Protein AF-A0A5B8EIZ4-F1 (afdb_monomer_lite)

Radius of gyration: 18.66 Å; chains: 1; bounding box: 33×49×36 Å

pLDDT: mean 88.68, std 10.31, range [52.47, 98.06]

Foldseek 3Di:
DVCVVVVHDPVVVVVVQVVCVVVQQKDWDDDVPDPDTDIDGDPVNVVVCVVVVVVVVVVVVVVLVVVPDVVSVVVVVVVVVVVVVVVVVVVVVVVD

Structure (mmCIF, N/CA/C/O backbone):
data_AF-A0A5B8EIZ4-F1
#
_entry.id   AF-A0A5B8EIZ4-F1
#
loop_
_atom_site.group_PDB
_atom_site.id
_atom_site.type_symbol
_atom_site.label_atom_id
_atom_site.label_alt_id
_atom_site.label_comp_id
_atom_site.label_asym_id
_atom_site.label_entity_id
_atom_site.label_seq_id
_atom_site.pdbx_PDB_ins_code
_atom_site.Cartn_x
_atom_site.Cartn_y
_atom_site.Cartn_z
_atom_site.occupancy
_atom_site.B_iso_or_equiv
_atom_site.auth_seq_id
_atom_site.auth_comp_id
_atom_site.auth_asym_id
_atom_site.auth_atom_id
_atom_site.pdbx_PDB_model_num
ATOM 1 N N . MET A 1 1 ? 8.530 -10.032 -9.959 1.00 60.09 1 MET A N 1
ATOM 2 C CA . MET A 1 1 ? 9.197 -10.747 -8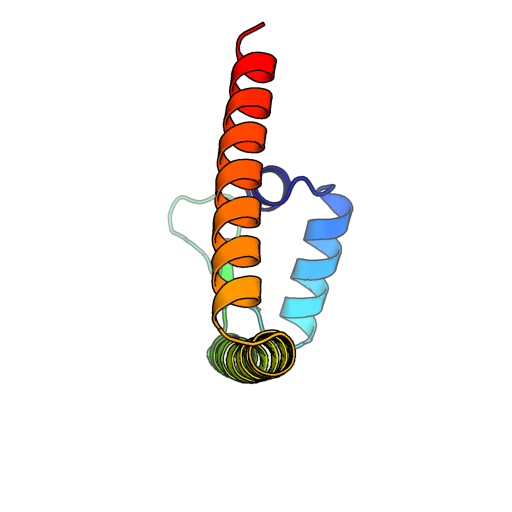.830 1.00 60.09 1 MET A CA 1
ATOM 3 C C . MET A 1 1 ? 9.057 -9.824 -7.646 1.00 60.09 1 MET A C 1
ATOM 5 O O . MET A 1 1 ? 9.439 -8.682 -7.814 1.00 60.09 1 MET A O 1
ATOM 9 N N . LEU 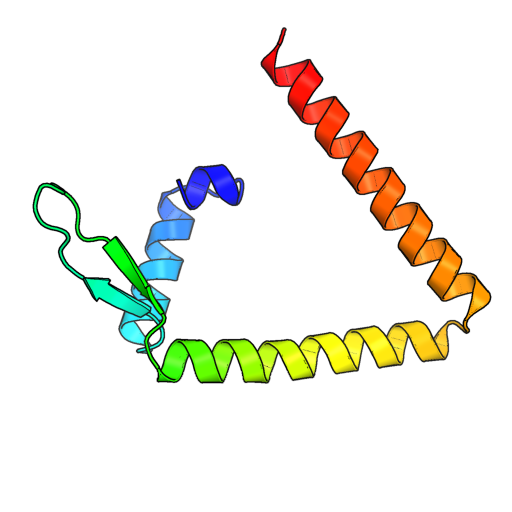A 1 2 ? 8.580 -10.276 -6.481 1.00 61.59 2 LEU A N 1
ATOM 10 C CA . LEU A 1 2 ? 8.132 -9.384 -5.392 1.00 61.59 2 LEU A CA 1
ATOM 11 C C . LEU A 1 2 ? 9.098 -8.227 -5.041 1.00 61.59 2 LEU A C 1
ATOM 13 O O . LEU A 1 2 ? 8.650 -7.147 -4.702 1.00 61.59 2 LEU A O 1
ATOM 17 N N . ALA A 1 3 ? 10.414 -8.432 -5.151 1.00 66.56 3 ALA A N 1
ATOM 18 C CA . ALA A 1 3 ? 11.419 -7.377 -4.977 1.00 66.56 3 ALA A CA 1
ATOM 19 C C . ALA A 1 3 ? 11.437 -6.329 -6.103 1.00 66.56 3 ALA A C 1
ATOM 21 O O . ALA A 1 3 ? 11.478 -5.141 -5.819 1.00 66.56 3 ALA A O 1
ATOM 22 N N . ALA A 1 4 ? 11.343 -6.758 -7.362 1.00 64.12 4 ALA A N 1
ATOM 23 C CA . ALA A 1 4 ? 11.210 -5.860 -8.507 1.00 64.12 4 ALA A CA 1
ATOM 24 C C . ALA A 1 4 ? 9.850 -5.140 -8.514 1.00 64.12 4 ALA A C 1
ATOM 26 O O . ALA A 1 4 ? 9.782 -3.967 -8.848 1.00 64.12 4 ALA A O 1
ATOM 27 N N . ASP A 1 5 ? 8.783 -5.826 -8.093 1.00 64.81 5 ASP A N 1
ATOM 28 C CA . ASP A 1 5 ? 7.420 -5.275 -8.105 1.00 64.81 5 ASP A CA 1
ATOM 29 C C . ASP A 1 5 ? 7.205 -4.237 -6.981 1.00 64.81 5 ASP A C 1
ATOM 31 O O . ASP A 1 5 ? 6.274 -3.440 -7.042 1.00 64.81 5 ASP A O 1
ATOM 35 N N . LEU A 1 6 ? 8.057 -4.253 -5.949 1.00 70.81 6 LEU A N 1
ATOM 36 C CA . LEU A 1 6 ? 8.026 -3.320 -4.819 1.00 70.81 6 LEU A CA 1
ATOM 37 C C . LEU A 1 6 ? 9.182 -2.305 -4.839 1.00 70.81 6 LEU A C 1
ATOM 39 O O . LEU A 1 6 ? 9.289 -1.525 -3.899 1.00 70.81 6 LEU A O 1
ATOM 43 N N . ASP A 1 7 ? 10.049 -2.340 -5.858 1.00 69.06 7 ASP A N 1
ATOM 44 C CA . ASP A 1 7 ? 11.311 -1.579 -5.923 1.00 69.06 7 ASP A CA 1
ATOM 45 C C . ASP A 1 7 ? 12.149 -1.686 -4.628 1.00 69.06 7 ASP A C 1
ATOM 47 O O . ASP A 1 7 ? 12.690 -0.720 -4.093 1.00 69.06 7 ASP A O 1
ATOM 51 N N . LEU A 1 8 ? 12.212 -2.898 -4.064 1.00 77.62 8 LEU A N 1
ATOM 52 C CA . LEU A 1 8 ? 12.929 -3.187 -2.823 1.00 77.62 8 LEU A CA 1
ATOM 53 C C . LEU A 1 8 ? 14.113 -4.110 -3.076 1.00 77.62 8 LEU A C 1
ATOM 55 O O . LEU A 1 8 ? 14.053 -5.044 -3.876 1.00 77.62 8 LEU A O 1
ATOM 59 N N . GLU A 1 9 ? 15.167 -3.940 -2.278 1.00 82.62 9 GLU A N 1
ATOM 60 C CA . GLU A 1 9 ? 16.256 -4.908 -2.256 1.00 82.62 9 GLU A CA 1
ATOM 61 C C . GLU A 1 9 ? 15.753 -6.313 -1.898 1.00 82.62 9 GLU A C 1
ATOM 63 O O . GLU A 1 9 ? 15.000 -6.519 -0.937 1.00 82.62 9 GLU A O 1
ATOM 68 N N . GLN A 1 10 ? 16.261 -7.316 -2.616 1.00 79.94 10 GLN A N 1
ATOM 69 C CA . GLN A 1 10 ? 15.914 -8.719 -2.388 1.00 79.94 10 GLN A CA 1
ATOM 70 C C . GLN A 1 10 ? 16.236 -9.181 -0.954 1.00 79.94 10 GLN A C 1
ATOM 72 O O . GLN A 1 10 ? 15.515 -10.003 -0.388 1.00 79.94 10 GLN A O 1
ATOM 77 N N . SER A 1 11 ? 17.278 -8.615 -0.336 1.00 83.19 11 SER A N 1
ATOM 78 C CA . SER A 1 11 ? 17.649 -8.843 1.068 1.00 83.19 11 SER A CA 1
ATOM 79 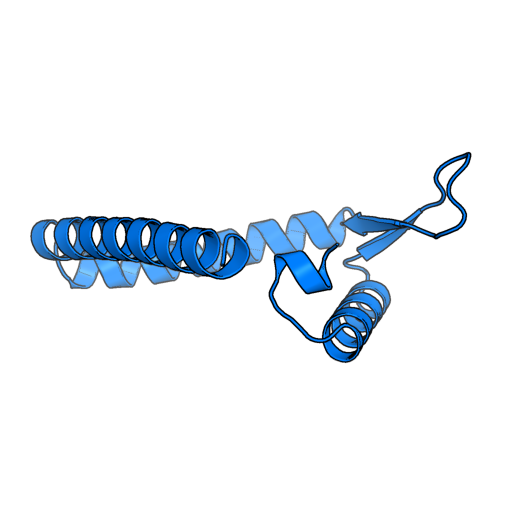C C . SER A 1 11 ? 16.527 -8.417 2.032 1.00 83.19 11 SER A C 1
ATOM 81 O O . SER A 1 11 ? 16.185 -9.137 2.973 1.00 83.19 11 SER A O 1
ATOM 83 N N . THR A 1 12 ? 15.900 -7.272 1.762 1.00 85.50 12 THR A N 1
ATOM 84 C CA . THR A 1 12 ? 14.793 -6.711 2.537 1.00 85.50 12 THR A CA 1
ATOM 85 C C . THR A 1 12 ? 13.523 -7.513 2.328 1.00 85.50 12 THR A C 1
ATOM 87 O O . THR A 1 12 ? 12.893 -7.900 3.312 1.00 85.50 12 THR A O 1
ATOM 90 N N . VAL A 1 13 ? 13.203 -7.869 1.083 1.00 85.12 13 VAL A N 1
ATOM 91 C CA . VAL A 1 13 ? 12.057 -8.738 0.792 1.00 85.12 13 VAL A CA 1
ATOM 92 C C . VAL A 1 13 ? 12.187 -10.088 1.493 1.00 85.12 13 VAL A C 1
ATOM 94 O O . VAL A 1 13 ? 11.252 -10.518 2.166 1.00 85.12 13 VAL A O 1
ATOM 97 N N . ASN A 1 14 ? 13.353 -10.733 1.430 1.00 85.38 14 ASN A N 1
ATOM 98 C CA . ASN A 1 14 ? 13.571 -12.020 2.091 1.00 85.38 14 ASN A CA 1
ATOM 99 C C . ASN A 1 14 ? 13.432 -11.932 3.616 1.00 85.38 14 ASN A C 1
ATOM 101 O O . ASN A 1 14 ? 12.859 -12.836 4.228 1.00 85.38 14 ASN A O 1
ATOM 105 N N . ARG A 1 15 ? 13.913 -10.849 4.244 1.00 88.75 15 ARG A N 1
ATOM 106 C CA . ARG A 1 15 ? 13.710 -10.618 5.685 1.00 88.75 15 ARG A CA 1
ATOM 107 C C . ARG A 1 15 ? 12.227 -10.493 6.028 1.00 88.75 15 ARG A C 1
ATOM 109 O O . ARG A 1 15 ? 11.776 -11.166 6.951 1.00 88.75 15 ARG A O 1
ATOM 116 N N . GLN A 1 16 ? 11.474 -9.701 5.266 1.00 90.62 16 GLN A N 1
ATOM 117 C CA . GLN A 1 16 ? 10.042 -9.491 5.507 1.00 90.62 16 GLN A CA 1
ATOM 118 C C . GLN A 1 16 ? 9.225 -10.766 5.272 1.00 90.62 16 GLN A C 1
ATOM 120 O O . GLN A 1 16 ? 8.387 -11.125 6.096 1.00 90.62 16 GLN A O 1
ATOM 125 N N . VAL A 1 17 ? 9.516 -11.511 4.203 1.00 90.62 17 VAL A N 1
ATOM 126 C CA . VAL A 1 17 ? 8.848 -12.786 3.908 1.00 90.62 17 VAL A CA 1
ATOM 127 C C . VAL A 1 17 ? 9.127 -13.814 5.002 1.00 90.62 17 VAL A C 1
ATOM 129 O O . VAL A 1 17 ? 8.200 -14.461 5.482 1.00 90.62 17 VAL A O 1
ATOM 132 N N . ASN A 1 18 ? 10.379 -13.955 5.444 1.00 90.69 18 ASN A N 1
ATOM 133 C CA . ASN A 1 18 ? 10.711 -14.894 6.515 1.00 90.69 18 ASN A CA 1
ATOM 134 C C . ASN A 1 18 ? 10.068 -14.501 7.850 1.00 90.69 18 ASN A C 1
ATOM 136 O O . ASN A 1 18 ? 9.563 -15.378 8.549 1.00 90.69 18 ASN A O 1
ATOM 140 N N . ALA A 1 19 ? 10.030 -13.207 8.183 1.00 93.00 19 ALA A N 1
ATOM 141 C CA . ALA A 1 19 ? 9.332 -12.722 9.370 1.00 93.00 19 ALA A CA 1
ATOM 142 C C . ALA A 1 19 ? 7.823 -13.015 9.300 1.00 93.00 19 ALA A C 1
ATOM 144 O O . ALA A 1 19 ? 7.249 -13.523 10.261 1.00 93.00 19 ALA A O 1
ATOM 145 N N . ALA A 1 20 ? 7.191 -12.778 8.148 1.00 92.25 20 ALA A N 1
ATOM 146 C CA . ALA A 1 20 ? 5.771 -13.049 7.941 1.00 92.25 20 ALA A CA 1
ATOM 147 C C . ALA A 1 20 ? 5.434 -14.551 7.980 1.00 92.25 20 ALA A C 1
ATOM 149 O O . ALA A 1 20 ? 4.371 -14.925 8.478 1.00 92.25 20 ALA A O 1
ATOM 150 N N . ILE A 1 21 ? 6.340 -15.420 7.515 1.00 94.12 21 ILE A N 1
ATOM 151 C CA . ILE A 1 21 ? 6.226 -16.876 7.697 1.00 94.12 21 ILE A CA 1
ATOM 152 C C . ILE A 1 21 ? 6.353 -17.238 9.182 1.00 94.12 21 ILE A C 1
ATOM 154 O O . ILE A 1 21 ? 5.521 -17.978 9.699 1.00 94.12 21 ILE A O 1
ATOM 158 N N . GLY A 1 22 ? 7.353 -16.695 9.887 1.00 92.94 22 GLY A N 1
ATOM 159 C CA . GLY A 1 22 ? 7.552 -16.935 11.322 1.00 92.94 22 GLY A CA 1
ATOM 160 C C . GLY A 1 22 ? 6.371 -16.480 12.187 1.00 92.94 22 GLY A C 1
ATOM 161 O O . GLY A 1 22 ? 6.060 -17.118 13.187 1.00 92.94 22 GLY A O 1
ATOM 162 N N . ALA A 1 23 ? 5.670 -15.425 11.769 1.00 93.38 23 ALA A N 1
ATOM 163 C CA . ALA A 1 23 ? 4.453 -14.930 12.412 1.00 93.38 23 ALA A CA 1
ATOM 164 C C . ALA A 1 23 ? 3.168 -15.687 12.001 1.00 93.38 23 ALA A C 1
ATOM 166 O O . ALA A 1 23 ? 2.085 -15.387 12.509 1.00 93.38 23 ALA A O 1
ATOM 167 N N . GLY A 1 24 ? 3.263 -16.654 11.081 1.00 94.12 24 GLY A N 1
ATOM 168 C CA . GLY A 1 24 ? 2.135 -17.466 10.615 1.00 94.12 24 GLY A CA 1
ATOM 169 C C . GLY A 1 24 ? 1.198 -16.764 9.627 1.00 94.12 24 GLY A C 1
ATOM 170 O O . GLY A 1 24 ? 0.083 -17.239 9.407 1.00 94.12 24 GLY A O 1
ATOM 171 N N . TYR A 1 25 ? 1.611 -15.644 9.029 1.00 94.44 25 TYR A N 1
ATOM 172 C CA . TYR A 1 25 ? 0.816 -14.910 8.037 1.00 94.44 25 TYR A CA 1
ATOM 173 C C . TYR A 1 25 ? 1.024 -15.418 6.609 1.00 94.44 25 TYR A C 1
ATOM 175 O O . TYR A 1 25 ? 0.121 -15.329 5.779 1.00 94.44 25 TYR A O 1
ATOM 183 N N . LEU A 1 26 ? 2.197 -15.977 6.323 1.00 95.81 26 LEU A N 1
ATOM 184 C CA . LEU A 1 26 ? 2.506 -16.614 5.048 1.00 95.81 26 LEU A CA 1
ATOM 185 C C . LEU A 1 26 ? 2.852 -18.084 5.260 1.00 95.81 26 LEU A C 1
ATOM 187 O O . LEU A 1 26 ? 3.432 -18.462 6.275 1.00 95.81 26 LEU A O 1
ATOM 191 N N . GLU A 1 27 ? 2.569 -18.897 4.253 1.00 93.75 27 GLU A N 1
ATOM 192 C CA . GLU A 1 27 ? 2.997 -20.289 4.188 1.00 93.75 27 GLU A CA 1
ATOM 193 C C . GLU A 1 27 ? 3.679 -20.589 2.853 1.00 93.75 27 GLU A C 1
ATOM 195 O O . GLU A 1 27 ? 3.369 -19.991 1.817 1.00 93.75 27 GLU A O 1
ATOM 200 N N . ARG A 1 28 ? 4.644 -21.512 2.891 1.00 91.69 28 ARG A N 1
ATOM 201 C CA . ARG A 1 28 ? 5.316 -22.008 1.689 1.00 91.69 28 ARG A CA 1
ATOM 202 C C . ARG A 1 28 ? 4.508 -23.151 1.098 1.00 91.69 28 ARG A C 1
ATOM 204 O O . ARG A 1 28 ? 4.082 -24.036 1.833 1.00 91.69 28 ARG A O 1
ATOM 211 N N . PHE A 1 29 ? 4.364 -23.164 -0.218 1.00 88.25 29 PHE A N 1
ATOM 212 C CA . PHE A 1 29 ? 3.733 -24.258 -0.941 1.00 88.25 29 PHE A CA 1
ATOM 213 C C . PHE A 1 29 ? 4.573 -24.661 -2.151 1.00 88.25 29 PHE A C 1
ATOM 215 O O . PHE A 1 29 ? 5.314 -23.859 -2.728 1.00 88.25 29 PHE A O 1
ATOM 222 N N . GLU A 1 30 ? 4.481 -25.938 -2.501 1.00 85.38 30 GLU A N 1
ATOM 223 C CA . GLU A 1 30 ? 5.177 -26.511 -3.646 1.00 85.38 30 GLU A CA 1
ATOM 224 C C . GLU A 1 30 ? 4.247 -26.492 -4.858 1.00 85.38 30 GLU A C 1
ATOM 226 O O . GLU A 1 30 ? 3.059 -26.801 -4.757 1.00 85.38 30 GLU A O 1
ATOM 231 N N . VAL A 1 31 ? 4.795 -26.100 -6.006 1.00 80.56 31 VAL A N 1
ATOM 232 C CA . VAL A 1 31 ? 4.101 -26.162 -7.293 1.00 80.56 31 VAL A CA 1
ATOM 233 C C . VAL A 1 31 ? 4.812 -27.211 -8.137 1.00 80.56 31 VAL A C 1
ATOM 235 O O . VAL A 1 31 ? 6.021 -27.072 -8.346 1.00 80.56 31 VAL A O 1
ATOM 238 N N . PRO A 1 32 ? 4.110 -28.252 -8.624 1.00 79.25 32 PRO A N 1
ATOM 239 C CA . PRO A 1 32 ? 4.710 -29.242 -9.509 1.00 79.25 32 PRO A CA 1
ATOM 240 C C . PRO A 1 32 ? 5.396 -28.566 -10.704 1.00 79.25 32 PRO A C 1
ATOM 242 O O . PRO A 1 32 ? 4.788 -27.749 -11.390 1.00 79.25 32 PRO A O 1
ATOM 245 N N . GLY A 1 33 ? 6.674 -28.879 -10.928 1.00 80.81 33 GLY A N 1
ATOM 246 C CA . GLY A 1 33 ? 7.486 -28.271 -11.990 1.00 80.81 33 GLY A CA 1
ATOM 247 C C . GLY A 1 33 ? 8.187 -26.956 -11.618 1.00 80.81 33 GLY A C 1
ATOM 248 O O . GLY A 1 33 ? 8.978 -26.458 -12.413 1.00 80.81 33 GLY A O 1
ATOM 249 N N . SER A 1 34 ? 7.963 -26.407 -10.419 1.00 74.81 34 SER A N 1
ATOM 250 C CA . SER A 1 34 ? 8.722 -25.260 -9.909 1.00 74.81 34 SER A CA 1
ATOM 251 C C . SER A 1 34 ? 9.918 -25.720 -9.079 1.00 74.81 34 SER A C 1
ATOM 253 O O . SER A 1 34 ? 9.770 -26.478 -8.123 1.00 74.81 34 SER A O 1
ATOM 255 N N . VAL A 1 35 ? 11.104 -25.198 -9.397 1.00 67.06 35 VAL A N 1
ATOM 256 C CA . VAL A 1 35 ? 12.338 -25.436 -8.621 1.00 67.06 35 VAL A CA 1
ATOM 257 C C . VAL A 1 35 ? 12.316 -24.680 -7.281 1.00 67.06 35 VAL A C 1
ATOM 259 O O . VAL A 1 35 ? 13.040 -25.028 -6.353 1.00 67.06 35 VAL A O 1
ATOM 262 N N . SER A 1 36 ? 11.469 -23.652 -7.151 1.00 71.44 36 SER A N 1
ATOM 263 C CA . SER A 1 36 ? 11.378 -22.810 -5.954 1.00 71.44 36 SER A CA 1
ATOM 264 C C . SER A 1 36 ? 10.051 -22.990 -5.215 1.00 71.44 36 SER A C 1
ATOM 266 O O . SER A 1 36 ? 8.989 -23.099 -5.837 1.00 71.44 36 SER A O 1
ATOM 268 N N . ARG A 1 37 ? 10.112 -22.961 -3.876 1.00 74.88 37 ARG A N 1
ATOM 269 C CA . ARG A 1 37 ? 8.930 -22.905 -3.004 1.00 74.88 37 ARG A CA 1
ATOM 270 C C . ARG A 1 37 ? 8.293 -21.525 -3.105 1.00 74.88 37 ARG A C 1
ATOM 272 O O . ARG A 1 37 ? 8.927 -20.524 -2.771 1.00 74.88 37 ARG A O 1
ATOM 279 N N . LEU A 1 38 ? 7.035 -21.483 -3.526 1.00 85.12 38 LEU A N 1
ATOM 280 C CA . LEU A 1 38 ? 6.258 -20.250 -3.582 1.00 85.12 38 LEU A CA 1
ATOM 281 C C . LEU A 1 38 ? 5.660 -19.937 -2.209 1.00 85.12 38 LEU A C 1
ATOM 283 O O . LEU A 1 38 ? 5.560 -20.810 -1.347 1.00 85.12 38 LEU A O 1
ATOM 287 N N . VAL A 1 39 ? 5.273 -18.680 -1.998 1.00 90.19 39 VAL A N 1
ATOM 288 C CA . VAL A 1 39 ? 4.618 -18.223 -0.765 1.00 90.19 39 VAL A CA 1
ATOM 289 C C . VAL A 1 39 ? 3.192 -17.784 -1.054 1.00 90.19 39 VAL A C 1
ATOM 291 O O . VAL A 1 39 ? 2.926 -17.168 -2.085 1.00 90.19 39 VAL A O 1
ATOM 294 N N . ARG A 1 40 ? 2.272 -18.095 -0.143 1.00 91.06 40 ARG A N 1
ATOM 295 C CA . ARG A 1 40 ? 0.885 -17.619 -0.182 1.00 91.06 40 ARG A CA 1
ATOM 296 C C . ARG A 1 40 ? 0.432 -17.157 1.204 1.00 91.06 40 ARG A C 1
ATOM 298 O O . ARG A 1 40 ? 0.995 -17.624 2.196 1.00 91.06 40 ARG A O 1
ATOM 305 N N . PRO A 1 41 ? -0.574 -16.272 1.299 1.00 93.81 41 PRO A N 1
ATOM 306 C CA . PRO A 1 41 ? -1.198 -15.951 2.576 1.00 93.81 41 PRO A CA 1
ATOM 307 C C . PRO A 1 41 ? -1.810 -17.196 3.216 1.00 93.81 41 PRO A C 1
ATOM 309 O O . PRO A 1 41 ? -2.505 -17.958 2.539 1.00 93.81 41 PRO A O 1
ATOM 312 N N . SER A 1 42 ? -1.590 -17.372 4.517 1.00 95.69 42 SER A N 1
ATOM 313 C CA . SER A 1 42 ? -2.374 -18.309 5.324 1.00 95.69 42 SER A CA 1
ATOM 314 C C . SER A 1 42 ? -3.787 -17.749 5.557 1.00 95.69 42 SER A C 1
ATOM 316 O O . SER A 1 42 ? -4.050 -16.574 5.283 1.00 95.69 42 SER A O 1
ATOM 318 N N . ALA A 1 43 ? -4.702 -18.556 6.104 1.00 94.31 43 ALA A N 1
ATOM 319 C CA . ALA A 1 43 ? -6.025 -18.066 6.513 1.00 94.31 43 ALA A CA 1
ATOM 320 C C . ALA A 1 43 ? -5.908 -16.901 7.516 1.00 94.31 43 ALA A C 1
ATOM 322 O O . ALA A 1 43 ? -6.455 -15.825 7.290 1.00 94.31 43 ALA A O 1
ATOM 323 N N . ARG A 1 44 ? -5.068 -17.073 8.547 1.00 94.25 44 ARG A N 1
ATOM 324 C CA . ARG A 1 44 ? -4.751 -16.029 9.531 1.00 94.25 44 ARG A CA 1
ATOM 325 C C . ARG A 1 44 ? -4.135 -14.787 8.883 1.00 94.25 44 ARG A C 1
ATOM 327 O O . ARG A 1 44 ? -4.459 -13.670 9.269 1.00 94.25 44 ARG A O 1
ATOM 334 N N . GLY A 1 45 ? -3.230 -14.969 7.922 1.00 94.75 45 GLY A N 1
ATOM 335 C CA . GLY A 1 45 ? -2.613 -13.862 7.191 1.00 94.75 45 GLY A CA 1
ATOM 336 C C . GLY A 1 45 ? -3.621 -13.055 6.386 1.00 94.75 45 GLY A C 1
ATOM 337 O O . GLY A 1 45 ? -3.549 -11.829 6.374 1.00 94.75 45 GLY A O 1
ATOM 338 N N . ARG A 1 46 ? -4.586 -13.731 5.759 1.00 94.69 46 ARG A N 1
ATOM 339 C CA . ARG A 1 46 ? -5.676 -13.083 5.026 1.00 94.69 46 ARG A CA 1
ATOM 340 C C . ARG A 1 46 ? -6.587 -12.286 5.957 1.00 94.69 46 ARG A C 1
ATOM 342 O O . ARG A 1 46 ? -6.816 -11.111 5.700 1.00 94.69 46 ARG A O 1
ATOM 349 N N . GLU A 1 47 ? -7.019 -12.887 7.063 1.00 94.38 47 GLU A N 1
ATOM 350 C CA . GLU A 1 47 ? -7.849 -12.215 8.070 1.00 94.38 47 GLU A CA 1
ATOM 351 C C . GLU A 1 47 ? -7.154 -10.982 8.662 1.00 94.38 47 GLU A C 1
ATOM 353 O O . GLU A 1 47 ? -7.758 -9.913 8.754 1.00 94.38 47 GLU A O 1
ATOM 358 N N . ALA A 1 48 ? -5.872 -11.106 9.022 1.00 92.88 48 ALA A N 1
ATOM 359 C CA . ALA A 1 48 ? -5.078 -9.994 9.539 1.00 92.88 48 ALA A CA 1
ATOM 360 C C . ALA A 1 48 ? -4.927 -8.871 8.500 1.00 92.88 48 ALA A C 1
ATOM 362 O O . ALA A 1 48 ? -5.134 -7.702 8.820 1.00 92.88 48 ALA A O 1
ATOM 363 N N . TYR A 1 49 ? -4.633 -9.217 7.243 1.00 91.88 49 TYR A N 1
ATOM 364 C CA . TYR A 1 49 ? -4.516 -8.240 6.161 1.00 91.88 49 TYR A CA 1
ATOM 365 C C . TYR A 1 49 ? -5.823 -7.467 5.935 1.00 91.88 49 TYR A C 1
ATOM 367 O O . TYR A 1 49 ? -5.808 -6.240 5.831 1.00 91.88 49 TYR A O 1
ATOM 375 N N . GLU A 1 50 ? -6.959 -8.164 5.900 1.00 93.38 50 GLU A N 1
ATOM 376 C CA . GLU A 1 50 ? -8.279 -7.550 5.731 1.00 93.38 50 GLU A CA 1
ATOM 377 C C . GLU A 1 50 ? -8.679 -6.691 6.937 1.00 93.38 50 GLU A C 1
ATOM 379 O O . GLU A 1 50 ? -9.276 -5.623 6.782 1.00 93.38 50 GLU A O 1
ATOM 384 N N . HIS A 1 51 ? -8.354 -7.136 8.152 1.00 92.50 51 HIS A N 1
ATOM 385 C CA . HIS A 1 51 ? -8.596 -6.370 9.370 1.00 92.50 51 HIS A CA 1
ATOM 386 C C . HIS A 1 51 ? -7.802 -5.060 9.380 1.00 92.50 51 HIS A C 1
ATOM 388 O O . HIS A 1 51 ? -8.394 -3.984 9.491 1.00 92.50 51 HIS A O 1
ATOM 394 N N . ASP A 1 52 ? -6.487 -5.131 9.176 1.00 92.50 52 ASP A N 1
ATOM 395 C CA . ASP A 1 52 ? -5.634 -3.945 9.161 1.00 92.50 52 ASP A CA 1
ATOM 396 C C . ASP A 1 52 ? -5.960 -3.024 7.978 1.00 92.50 52 ASP A C 1
ATOM 398 O O . ASP A 1 52 ? -5.855 -1.800 8.080 1.00 92.50 52 ASP A O 1
ATOM 402 N N . GLY A 1 53 ? -6.364 -3.605 6.842 1.00 90.50 53 GLY A N 1
ATOM 403 C CA . GLY A 1 53 ? -6.839 -2.873 5.673 1.00 90.50 53 GLY A CA 1
ATOM 404 C C . GLY A 1 53 ? -8.049 -2.001 6.001 1.00 90.50 53 GLY A C 1
ATOM 405 O O . GLY A 1 53 ? -8.057 -0.819 5.659 1.00 90.50 53 GLY A O 1
ATOM 406 N N . ARG A 1 54 ? -9.028 -2.539 6.739 1.00 94.44 54 ARG A N 1
ATOM 407 C CA . ARG A 1 54 ? -10.198 -1.773 7.203 1.00 94.44 54 ARG A CA 1
ATOM 408 C C . ARG A 1 54 ? -9.816 -0.643 8.154 1.00 94.44 54 ARG A C 1
ATOM 410 O O . ARG A 1 54 ? -10.348 0.454 8.015 1.00 94.44 54 ARG A O 1
ATOM 417 N N . ILE A 1 55 ? -8.881 -0.880 9.076 1.00 94.81 55 ILE A N 1
ATOM 418 C CA . ILE A 1 55 ? -8.398 0.161 9.998 1.00 94.81 55 ILE A CA 1
ATOM 419 C C . ILE A 1 55 ? -7.734 1.298 9.216 1.00 94.81 55 ILE A C 1
ATOM 421 O O . ILE A 1 55 ? -8.087 2.461 9.402 1.00 94.81 55 ILE A O 1
ATOM 425 N N . ARG A 1 56 ? -6.812 0.976 8.300 1.00 94.12 56 ARG A N 1
ATOM 426 C CA . ARG A 1 56 ? -6.145 1.984 7.460 1.00 94.12 56 ARG A CA 1
ATOM 427 C C . ARG A 1 56 ? -7.132 2.762 6.599 1.00 94.12 56 ARG A C 1
ATOM 429 O O . ARG A 1 56 ? -7.052 3.986 6.564 1.00 94.12 56 ARG A O 1
ATOM 436 N N . ALA A 1 57 ? -8.066 2.074 5.945 1.00 92.94 57 ALA A N 1
ATOM 437 C CA . ALA A 1 57 ? -9.099 2.719 5.141 1.00 92.94 57 ALA A CA 1
ATOM 438 C C . ALA A 1 57 ? -9.948 3.680 5.985 1.00 92.94 57 ALA A C 1
ATOM 440 O O . ALA A 1 57 ? -10.181 4.808 5.565 1.00 92.94 57 ALA A O 1
ATOM 441 N N . SER A 1 58 ? -10.338 3.270 7.196 1.00 96.00 58 SER A N 1
ATOM 442 C CA . SER A 1 58 ? -11.086 4.126 8.119 1.00 96.00 58 SER A CA 1
ATOM 443 C C . SER A 1 58 ? -10.305 5.381 8.504 1.00 96.00 58 SER A C 1
ATOM 445 O O . SER A 1 58 ? -10.879 6.461 8.502 1.00 96.00 58 SER A O 1
ATOM 447 N N . LEU A 1 59 ? -9.010 5.260 8.813 1.00 96.19 59 LEU A N 1
ATOM 448 C CA . LEU A 1 59 ? -8.174 6.408 9.181 1.00 96.19 59 LEU A CA 1
ATOM 449 C C . LEU A 1 59 ? -7.998 7.388 8.016 1.00 96.19 59 LEU A C 1
ATOM 451 O O . LEU A 1 59 ? -8.098 8.597 8.211 1.00 96.19 59 LEU A O 1
ATOM 455 N N . ILE A 1 60 ? -7.766 6.869 6.806 1.00 95.75 60 ILE A N 1
ATOM 456 C CA . ILE A 1 60 ? -7.675 7.691 5.593 1.00 95.75 60 ILE A CA 1
ATOM 457 C C . ILE A 1 60 ? -9.005 8.406 5.351 1.00 95.75 60 ILE A C 1
ATOM 459 O O . ILE A 1 60 ? -9.003 9.605 5.096 1.00 95.75 60 ILE A O 1
ATOM 463 N N . GLN A 1 61 ? -10.132 7.700 5.479 1.00 95.31 61 GLN A N 1
ATOM 464 C CA . GLN A 1 61 ? -11.450 8.301 5.305 1.00 95.31 61 GLN A CA 1
ATOM 465 C C . GLN A 1 61 ? -11.688 9.427 6.314 1.00 95.31 61 GLN A C 1
ATOM 467 O O . GLN A 1 61 ? -12.079 10.512 5.910 1.00 95.31 61 GLN A O 1
ATOM 472 N N . THR A 1 62 ? -11.370 9.221 7.596 1.00 97.69 62 THR A N 1
ATOM 473 C CA . THR A 1 62 ? -11.487 10.271 8.619 1.00 97.69 62 THR A CA 1
ATOM 474 C C . THR A 1 62 ? -10.662 11.511 8.272 1.00 97.69 62 THR A C 1
ATOM 476 O O . THR A 1 62 ? -11.163 12.626 8.393 1.00 97.69 62 THR A O 1
ATOM 479 N N . ALA A 1 63 ? -9.426 11.336 7.796 1.00 97.19 63 ALA A N 1
ATOM 480 C CA . ALA A 1 63 ? -8.590 12.460 7.377 1.00 97.19 63 ALA A CA 1
ATOM 481 C C . ALA A 1 63 ? -9.173 13.204 6.159 1.00 97.19 63 ALA A C 1
ATOM 483 O O . ALA A 1 63 ? -9.149 14.432 6.111 1.00 97.19 63 ALA A O 1
ATOM 484 N N . LEU A 1 64 ? -9.723 12.472 5.185 1.00 96.94 64 LEU A N 1
ATOM 485 C CA . LEU A 1 64 ? -10.393 13.066 4.025 1.00 96.94 64 LEU A CA 1
ATOM 486 C C . LEU A 1 64 ? -11.689 13.790 4.422 1.00 96.94 64 LEU A C 1
ATOM 488 O O . LEU A 1 64 ? -12.002 14.840 3.862 1.00 96.94 64 LEU A O 1
ATOM 492 N N . ASP A 1 65 ? -12.434 13.270 5.392 1.00 97.38 65 ASP A N 1
ATOM 493 C CA . ASP A 1 65 ? -13.658 13.909 5.872 1.00 97.38 65 ASP A CA 1
ATOM 494 C C . ASP A 1 65 ? -13.344 15.245 6.568 1.00 97.38 65 ASP A C 1
ATOM 496 O O . ASP A 1 65 ? -14.037 16.236 6.335 1.00 97.38 65 ASP A O 1
ATOM 500 N N . GLU A 1 66 ? -12.259 15.312 7.350 1.00 98.06 66 GLU A N 1
ATOM 501 C CA . GLU A 1 66 ? -11.790 16.543 8.007 1.00 98.06 66 GLU A CA 1
ATOM 502 C C . GLU A 1 66 ? -11.413 17.647 7.002 1.00 98.06 66 GLU A C 1
ATOM 504 O O . GLU A 1 66 ? -11.636 18.832 7.251 1.00 98.06 66 GLU A O 1
ATOM 509 N N . MET A 1 67 ? -10.884 17.270 5.836 1.00 97.56 67 MET A N 1
ATOM 510 C CA . MET A 1 67 ? -10.524 18.211 4.770 1.00 97.56 67 MET A CA 1
ATOM 511 C C . MET A 1 67 ? -11.735 18.799 4.028 1.00 97.56 67 MET A C 1
ATOM 513 O O . MET A 1 67 ? -11.597 19.834 3.366 1.00 97.56 67 MET A O 1
ATOM 517 N N . GLY A 1 68 ? -12.896 18.150 4.120 1.00 97.75 68 GLY A N 1
ATOM 518 C CA . GLY A 1 68 ? -14.09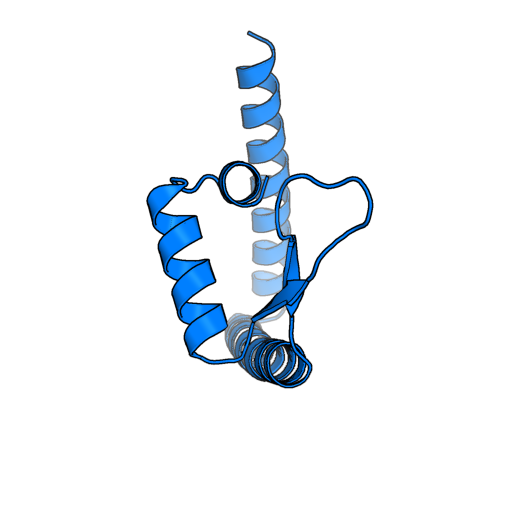5 18.487 3.361 1.00 97.75 68 GLY A CA 1
ATOM 519 C C . GLY A 1 68 ? -14.096 17.932 1.925 1.00 97.75 68 GLY A C 1
ATOM 520 O O . GLY A 1 68 ? -13.041 17.652 1.342 1.00 97.75 68 GLY A O 1
ATOM 521 N N . PRO A 1 69 ? -15.288 17.764 1.325 1.00 94.75 69 PRO A N 1
ATOM 522 C CA . PRO A 1 69 ? -15.467 16.978 0.106 1.00 94.75 69 PRO A CA 1
ATOM 523 C C . PRO A 1 69 ? -14.746 17.555 -1.120 1.00 94.75 69 PRO A C 1
ATOM 525 O O . PRO A 1 69 ? -14.181 16.792 -1.902 1.00 94.75 69 PRO A O 1
ATOM 528 N N . GLU A 1 70 ? -14.697 18.879 -1.289 1.00 97.44 70 GLU A N 1
ATOM 529 C CA . GLU A 1 70 ? -14.052 19.513 -2.444 1.00 97.44 70 GLU A CA 1
ATOM 530 C C . GLU A 1 70 ? -12.530 19.341 -2.411 1.00 97.44 70 GLU A C 1
ATOM 532 O O . GLU A 1 70 ? -11.913 18.971 -3.413 1.00 97.44 70 GLU A O 1
ATOM 537 N N . ARG A 1 71 ? -11.912 19.581 -1.248 1.00 97.56 71 ARG A N 1
ATOM 538 C CA . ARG A 1 71 ? -10.458 19.440 -1.080 1.00 97.56 71 ARG A CA 1
ATOM 539 C C . ARG A 1 71 ? -10.023 17.986 -1.189 1.00 97.56 71 ARG A C 1
ATOM 541 O O . ARG A 1 71 ? -8.989 17.712 -1.795 1.00 97.56 71 ARG A O 1
ATOM 548 N N . SER A 1 72 ? -10.815 17.066 -0.650 1.00 97.50 72 SER A N 1
ATOM 549 C CA . SER A 1 72 ? -10.558 15.630 -0.744 1.00 97.50 72 SER A CA 1
ATOM 550 C C . SER A 1 72 ? -10.682 15.109 -2.171 1.00 97.50 72 SER A C 1
ATOM 552 O O . SER A 1 72 ? -9.807 14.372 -2.625 1.00 97.50 72 SER A O 1
ATOM 554 N N . ALA A 1 73 ? -11.698 15.543 -2.922 1.00 97.19 73 ALA A N 1
ATOM 555 C CA . ALA A 1 73 ? -11.818 15.209 -4.339 1.00 97.19 73 ALA A CA 1
ATOM 556 C C . ALA A 1 73 ? -10.621 15.730 -5.154 1.00 97.19 73 ALA A C 1
ATOM 558 O O . ALA A 1 73 ? -10.072 14.990 -5.972 1.00 97.19 73 ALA A O 1
ATOM 559 N N . GLY A 1 74 ? -10.185 16.967 -4.889 1.00 97.94 74 GLY A N 1
ATOM 560 C CA . GLY A 1 74 ? -8.994 17.553 -5.509 1.00 97.94 74 GLY A CA 1
ATOM 561 C C . GLY A 1 74 ? -7.726 16.748 -5.223 1.00 97.94 74 GLY A C 1
ATOM 562 O O . GLY A 1 74 ? -7.044 16.331 -6.154 1.00 97.94 74 GLY A O 1
ATOM 563 N N . LEU A 1 75 ? -7.460 16.429 -3.952 1.00 97.38 75 LEU A N 1
ATOM 564 C CA . LEU A 1 75 ? -6.294 15.630 -3.562 1.00 97.38 75 LEU A CA 1
ATOM 565 C C . LEU A 1 75 ? -6.276 14.252 -4.244 1.00 97.38 75 LEU A C 1
ATOM 567 O O . LEU A 1 75 ? -5.232 13.809 -4.717 1.00 97.38 75 LEU A O 1
ATOM 571 N N . ILE A 1 76 ? -7.421 13.567 -4.308 1.00 96.38 76 ILE A N 1
ATOM 572 C CA . ILE A 1 76 ? -7.523 12.255 -4.965 1.00 96.38 76 ILE A CA 1
ATOM 573 C C . ILE A 1 76 ? -7.224 12.371 -6.466 1.00 96.38 76 ILE A C 1
ATOM 575 O O . ILE A 1 76 ? -6.542 11.507 -7.025 1.00 96.38 76 ILE A O 1
ATOM 579 N N . ALA A 1 77 ? -7.722 13.422 -7.124 1.00 97.62 77 ALA A N 1
ATOM 580 C CA . ALA A 1 77 ? -7.443 13.675 -8.533 1.00 97.62 77 ALA A CA 1
ATOM 581 C C . ALA A 1 77 ? -5.951 13.959 -8.770 1.00 97.62 77 ALA A C 1
ATOM 583 O O . ALA A 1 77 ? -5.358 13.371 -9.676 1.00 97.62 77 ALA A O 1
ATOM 584 N N . ASP A 1 78 ? -5.335 14.775 -7.916 1.00 97.88 78 ASP A N 1
ATOM 585 C CA . ASP A 1 78 ? -3.918 15.129 -8.014 1.00 97.88 78 ASP A CA 1
ATOM 586 C C . ASP A 1 78 ? -3.007 13.918 -7.779 1.00 97.88 78 ASP A C 1
ATOM 588 O O . ASP A 1 78 ? -2.069 13.695 -8.544 1.00 97.88 78 ASP A O 1
ATOM 592 N N . LEU A 1 79 ? -3.306 13.078 -6.780 1.00 97.06 79 LEU A N 1
ATOM 593 C CA . LEU A 1 79 ? -2.563 11.836 -6.534 1.00 97.06 79 LEU A CA 1
ATOM 594 C C . LEU A 1 79 ? -2.657 10.868 -7.719 1.00 97.06 79 LEU A C 1
ATOM 596 O O . LEU A 1 79 ? -1.667 10.229 -8.073 1.00 97.06 79 LEU A O 1
ATOM 600 N N . ARG A 1 80 ? -3.825 10.774 -8.368 1.00 95.44 80 ARG A N 1
ATOM 601 C CA . ARG A 1 80 ? -3.984 9.972 -9.589 1.00 95.44 80 ARG A CA 1
ATOM 602 C C . ARG A 1 80 ? -3.145 10.534 -10.734 1.00 95.44 80 ARG A C 1
ATOM 604 O O . ARG A 1 80 ? -2.390 9.788 -11.346 1.00 95.44 80 ARG A O 1
ATOM 611 N N . ALA A 1 81 ? -3.244 11.837 -10.987 1.00 97.19 81 ALA A N 1
ATOM 612 C CA . ALA A 1 81 ? -2.487 12.493 -12.048 1.00 97.19 81 ALA A CA 1
ATOM 613 C C . ALA A 1 81 ? -0.970 12.360 -11.836 1.00 97.19 81 ALA A C 1
ATOM 615 O O . ALA A 1 81 ? -0.223 12.157 -12.797 1.00 97.19 81 ALA A O 1
ATOM 616 N N . PHE A 1 82 ? -0.524 12.435 -10.579 1.00 96.75 82 PHE A N 1
ATOM 617 C CA . PHE A 1 82 ? 0.862 12.201 -10.197 1.00 96.75 82 PHE A CA 1
ATOM 618 C C . PHE A 1 82 ? 1.304 10.764 -10.492 1.00 96.75 82 PHE A C 1
ATOM 620 O O . PHE A 1 82 ? 2.327 10.588 -11.150 1.00 96.75 82 PHE A O 1
ATOM 627 N N . ASN A 1 83 ? 0.530 9.754 -10.078 1.00 93.56 83 ASN A N 1
ATOM 628 C CA . ASN A 1 83 ? 0.844 8.350 -10.367 1.00 93.56 83 ASN A CA 1
ATOM 629 C C . ASN A 1 83 ? 0.947 8.098 -11.877 1.00 93.56 83 ASN A C 1
ATOM 631 O O . ASN A 1 83 ? 1.936 7.538 -12.339 1.00 93.56 83 ASN A O 1
ATOM 635 N N . ASP A 1 84 ? -0.004 8.612 -12.663 1.00 94.88 84 ASP A N 1
ATOM 636 C CA . ASP A 1 84 ? 0.025 8.464 -14.120 1.00 94.88 84 ASP A CA 1
ATOM 637 C C . ASP A 1 84 ? 1.274 9.127 -14.736 1.00 94.88 84 ASP A C 1
ATOM 639 O O . ASP A 1 84 ? 1.841 8.637 -15.715 1.00 94.88 84 ASP A O 1
ATOM 643 N N . ALA A 1 85 ? 1.701 10.277 -14.203 1.00 95.50 85 ALA A N 1
ATOM 644 C CA . ALA A 1 85 ? 2.914 10.960 -14.650 1.00 95.50 85 ALA A CA 1
ATOM 645 C C . ALA A 1 85 ? 4.187 10.198 -14.268 1.00 95.50 85 ALA A C 1
ATOM 647 O O . ALA A 1 85 ? 5.118 10.126 -15.073 1.00 95.50 85 ALA A O 1
ATOM 648 N N . TRP A 1 86 ? 4.211 9.616 -13.072 1.00 92.31 86 TRP A N 1
ATOM 649 C CA . TRP A 1 86 ? 5.307 8.795 -12.579 1.00 92.31 86 TRP A CA 1
ATOM 650 C C . TRP A 1 86 ? 5.486 7.527 -13.420 1.00 92.31 86 TRP A C 1
ATOM 652 O O . TRP A 1 86 ? 6.596 7.247 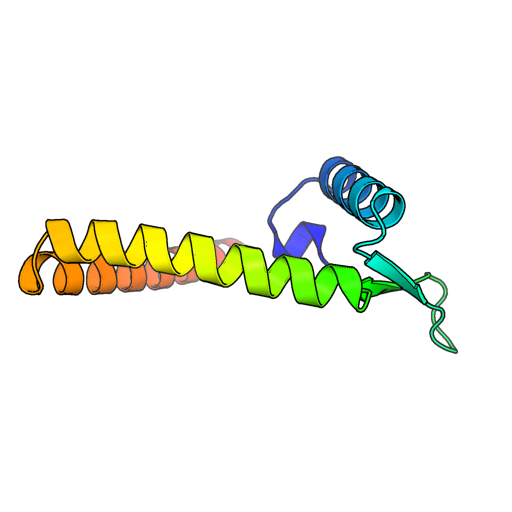-13.873 1.00 92.31 86 TRP A O 1
ATOM 662 N N . ASP A 1 87 ? 4.396 6.823 -13.728 1.00 90.62 87 ASP A N 1
ATOM 663 C CA . ASP A 1 87 ? 4.422 5.618 -14.565 1.00 90.62 87 ASP A CA 1
ATOM 664 C C . ASP A 1 87 ? 4.955 5.918 -15.972 1.00 90.62 87 ASP A C 1
ATOM 666 O O . ASP A 1 87 ? 5.806 5.192 -16.492 1.00 90.62 87 ASP A O 1
ATOM 670 N N . ARG A 1 88 ? 4.533 7.042 -16.573 1.00 93.25 88 ARG A N 1
ATOM 671 C CA . ARG A 1 88 ? 5.089 7.508 -17.856 1.00 93.25 88 ARG A CA 1
ATOM 672 C C . ARG A 1 88 ? 6.588 7.789 -17.768 1.00 93.25 88 ARG A C 1
ATOM 674 O O . ARG A 1 88 ? 7.316 7.478 -18.708 1.00 93.25 88 ARG A O 1
ATOM 681 N N . ALA A 1 89 ? 7.055 8.373 -16.665 1.00 92.56 89 ALA A N 1
ATOM 682 C CA . ALA A 1 89 ? 8.471 8.667 -16.468 1.00 92.56 89 ALA A CA 1
ATOM 683 C C . ALA A 1 89 ? 9.312 7.389 -16.306 1.00 92.56 89 ALA A C 1
ATOM 685 O O . ALA A 1 89 ? 10.406 7.307 -16.866 1.00 92.56 89 ALA A O 1
ATOM 686 N N . ILE A 1 90 ? 8.796 6.379 -15.593 1.00 90.19 90 ILE A N 1
ATOM 687 C CA . ILE A 1 90 ? 9.431 5.057 -15.496 1.00 90.19 90 ILE A CA 1
ATOM 688 C C . ILE A 1 90 ? 9.527 4.411 -16.880 1.00 90.19 90 ILE A C 1
ATOM 690 O O . ILE A 1 90 ? 10.609 3.962 -17.260 1.00 90.19 90 ILE A O 1
ATOM 694 N N . ALA A 1 91 ? 8.428 4.389 -17.640 1.00 88.44 91 ALA A N 1
ATOM 695 C CA . ALA A 1 91 ? 8.399 3.788 -18.973 1.00 88.44 91 ALA A CA 1
ATOM 696 C C . ALA A 1 91 ? 9.410 4.457 -19.918 1.00 88.44 91 ALA A C 1
ATOM 698 O O . ALA A 1 91 ? 10.238 3.774 -20.516 1.00 88.44 91 ALA A O 1
ATOM 699 N N . ALA A 1 92 ? 9.436 5.793 -19.952 1.00 88.31 92 ALA A N 1
ATOM 700 C CA . ALA A 1 92 ? 10.379 6.550 -20.774 1.00 88.31 92 ALA A CA 1
ATOM 701 C C . ALA A 1 92 ? 11.853 6.271 -20.420 1.00 88.31 92 ALA A C 1
ATOM 703 O O . ALA A 1 92 ? 12.714 6.306 -21.294 1.00 88.31 92 ALA A O 1
ATOM 704 N N . ARG A 1 93 ? 12.159 5.979 -19.147 1.00 81.88 93 ARG A N 1
ATOM 705 C CA . ARG A 1 93 ? 13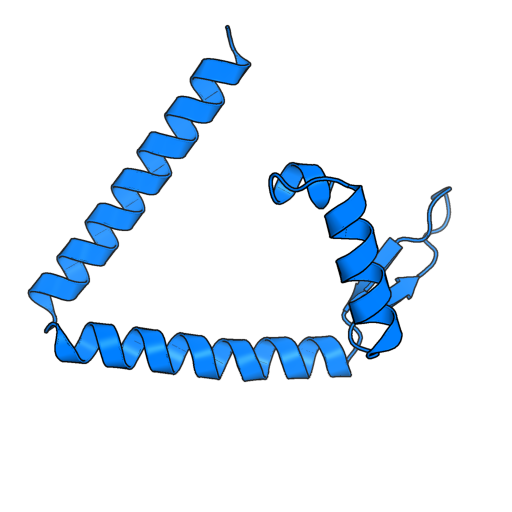.514 5.624 -18.698 1.00 81.88 93 ARG A CA 1
ATOM 706 C C . ARG A 1 93 ? 13.913 4.189 -19.053 1.00 81.88 93 ARG A C 1
ATOM 708 O O . ARG A 1 93 ? 15.101 3.914 -19.148 1.00 81.88 93 ARG A O 1
ATOM 715 N N . ALA A 1 94 ? 12.959 3.275 -19.197 1.00 75.19 94 ALA A N 1
ATOM 716 C CA . ALA A 1 94 ? 13.236 1.891 -19.580 1.00 75.19 94 ALA A CA 1
ATOM 717 C C . ALA A 1 94 ? 13.466 1.724 -21.097 1.00 75.19 94 ALA A C 1
ATOM 719 O O . ALA A 1 94 ? 14.046 0.725 -21.516 1.00 75.19 94 ALA A O 1
ATOM 720 N N . GLU A 1 95 ? 13.006 2.686 -21.905 1.00 67.44 95 GLU A N 1
ATOM 721 C CA . GLU A 1 95 ? 13.091 2.682 -23.374 1.00 67.44 95 GLU A CA 1
ATOM 722 C C . GLU A 1 95 ? 14.346 3.381 -23.944 1.00 67.44 95 GLU A C 1
ATOM 724 O O . GLU A 1 95 ? 14.603 3.261 -25.144 1.00 67.44 95 GLU A O 1
ATOM 729 N N . GLY A 1 96 ? 15.119 4.098 -23.118 1.00 52.47 96 GLY A N 1
ATOM 730 C CA . GLY A 1 96 ? 16.331 4.840 -23.510 1.00 52.47 96 GLY A CA 1
ATOM 731 C C . GLY A 1 96 ? 17.603 4.303 -22.871 1.00 52.47 96 GLY A C 1
ATOM 732 O O . GLY A 1 96 ? 18.645 4.329 -23.564 1.00 52.47 96 GLY A O 1
#

Sequence (96 aa):
MLAADLDLEQSTVNRQVNAAIGAGYLERFEVPGSVSRLVRPSARGREAYEHDGRIRASLIQTALDEMGPERSAGLIADLRAFNDAWDRAIAARAEG

Secondary structure (DSSP, 8-state):
-HHHHTT--HHHHHHHHHHHHHTTSEEEE--TT-SS-EEEE-HHHHHHHHHHHHHHHHHHHHHHHHH-HHHHHHHHHHHHHHHHHHHHHHHHHH--